Protein AF-A0AAW5MYD3-F1 (afdb_monomer_lite)

Sequence (81 aa):
NPVTKVADKCDFCAESRLAKGFPPICVSACPEHALIFGREDSPEIQAWLQDNKYYQYQLPGAGKPHLYRRFGQHLIKKENV

Structure (mmCIF, N/CA/C/O backbone):
data_AF-A0AAW5MYD3-F1
#
_entry.id   AF-A0AAW5MYD3-F1
#
loop_
_atom_site.group_PDB
_atom_site.id
_atom_site.type_symbol
_atom_site.label_atom_id
_atom_site.label_alt_id
_atom_site.label_comp_id
_atom_site.label_asym_id
_atom_site.label_entity_id
_atom_site.label_seq_id
_atom_site.pdbx_PDB_ins_code
_atom_site.Cartn_x
_atom_site.Cartn_y
_atom_site.Cartn_z
_atom_site.occupancy
_atom_site.B_iso_or_equiv
_atom_site.auth_seq_id
_atom_site.auth_comp_id
_atom_site.auth_asym_id
_atom_site.auth_atom_id
_atom_site.pdbx_PDB_model_num
ATOM 1 N N . ASN A 1 1 ? 2.880 -1.085 -20.622 1.00 84.94 1 ASN A N 1
ATOM 2 C CA . ASN A 1 1 ? 4.061 -0.467 -21.269 1.00 84.94 1 ASN A CA 1
ATOM 3 C C . ASN A 1 1 ? 4.075 -0.667 -22.804 1.00 84.94 1 ASN A C 1
ATOM 5 O O . ASN A 1 1 ? 4.091 -1.815 -23.236 1.00 84.94 1 ASN A O 1
ATOM 9 N N . PRO A 1 2 ? 4.060 0.393 -23.647 1.00 89.38 2 PRO A N 1
ATOM 10 C CA . PRO A 1 2 ? 4.030 0.262 -25.117 1.00 89.38 2 PRO A CA 1
ATOM 11 C C . PRO A 1 2 ? 5.329 -0.279 -25.743 1.00 89.38 2 PRO A C 1
ATOM 13 O O . PRO A 1 2 ? 5.293 -0.796 -26.856 1.00 89.38 2 PRO A O 1
ATOM 16 N N . VAL A 1 3 ? 6.460 -0.196 -25.034 1.00 95.69 3 VAL A N 1
ATOM 17 C CA . VAL A 1 3 ? 7.759 -0.715 -25.489 1.00 95.69 3 VAL A CA 1
ATOM 18 C C . VAL A 1 3 ? 7.876 -2.203 -25.176 1.00 95.69 3 VAL A C 1
ATOM 20 O O . VAL A 1 3 ? 8.101 -3.011 -26.071 1.00 95.69 3 VAL A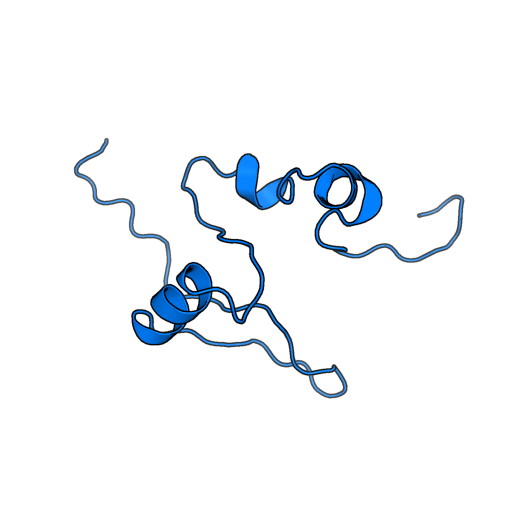 O 1
ATOM 23 N N . THR A 1 4 ? 7.683 -2.585 -23.911 1.00 94.56 4 THR A N 1
ATOM 24 C CA . THR A 1 4 ? 7.837 -3.986 -23.482 1.00 94.56 4 THR A CA 1
ATOM 25 C C . THR A 1 4 ? 6.612 -4.840 -23.796 1.00 94.56 4 THR A C 1
ATOM 27 O O . THR A 1 4 ? 6.693 -6.062 -23.740 1.00 94.56 4 THR A O 1
ATOM 30 N N . LYS A 1 5 ? 5.469 -4.211 -24.113 1.00 95.25 5 LYS A N 1
ATOM 31 C CA . LYS A 1 5 ? 4.157 -4.858 -24.299 1.00 95.25 5 LYS A CA 1
ATOM 32 C C . LYS A 1 5 ? 3.694 -5.674 -23.085 1.00 95.25 5 LYS A C 1
ATOM 34 O O . LYS A 1 5 ? 2.794 -6.499 -23.201 1.00 95.25 5 LYS A O 1
ATOM 39 N N . VAL A 1 6 ? 4.273 -5.413 -21.914 1.00 95.06 6 VAL A N 1
ATOM 40 C CA . VAL A 1 6 ? 3.861 -6.003 -20.640 1.00 95.06 6 VAL A CA 1
ATOM 41 C C . VAL A 1 6 ? 2.848 -5.077 -19.970 1.00 95.06 6 VAL A C 1
ATOM 43 O O . VAL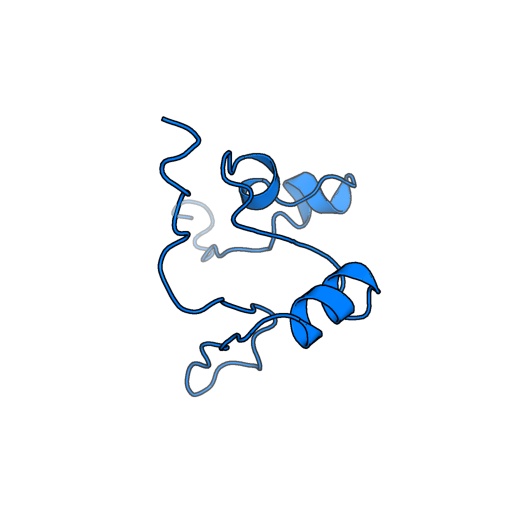 A 1 6 ? 2.976 -3.847 -20.023 1.00 95.06 6 VAL A O 1
ATOM 46 N N . ALA A 1 7 ? 1.805 -5.669 -19.391 1.00 94.00 7 ALA A N 1
ATOM 47 C CA . ALA A 1 7 ? 0.830 -4.950 -18.586 1.00 94.00 7 ALA A CA 1
ATOM 48 C C . ALA A 1 7 ? 1.415 -4.660 -17.201 1.00 94.00 7 ALA A C 1
ATOM 50 O O . ALA A 1 7 ? 1.950 -5.555 -16.549 1.00 94.00 7 ALA A O 1
ATOM 51 N N . ASP A 1 8 ? 1.268 -3.420 -16.750 1.00 91.69 8 ASP A N 1
ATOM 52 C CA . ASP A 1 8 ? 1.739 -2.980 -15.443 1.00 91.69 8 ASP A CA 1
ATOM 53 C C . ASP A 1 8 ? 0.552 -2.869 -14.483 1.00 91.69 8 ASP A C 1
ATOM 55 O O . ASP A 1 8 ? -0.576 -2.565 -14.879 1.00 91.69 8 ASP A O 1
ATOM 59 N N . LYS A 1 9 ? 0.808 -3.107 -13.200 1.00 92.25 9 LYS A N 1
ATOM 60 C CA . LYS A 1 9 ? -0.160 -2.908 -12.120 1.00 92.25 9 LYS A CA 1
ATOM 61 C C . LYS A 1 9 ? 0.566 -2.444 -10.867 1.00 92.25 9 LYS A C 1
ATOM 63 O O . LYS A 1 9 ? 1.787 -2.534 -10.787 1.00 92.25 9 LYS A O 1
ATOM 68 N N . CYS A 1 10 ? -0.197 -2.034 -9.858 1.00 95.25 10 CYS A N 1
ATOM 69 C CA . CYS A 1 10 ? 0.361 -1.847 -8.525 1.00 95.25 10 CYS A CA 1
ATOM 70 C C . CYS A 1 10 ? 1.072 -3.132 -8.057 1.00 95.25 10 CYS A C 1
ATOM 72 O O . CYS A 1 10 ? 0.518 -4.239 -8.101 1.00 95.25 10 CYS A O 1
ATOM 74 N N . ASP A 1 11 ? 2.310 -2.961 -7.619 1.00 95.56 11 ASP A N 1
ATOM 75 C CA . ASP A 1 11 ? 3.214 -3.978 -7.087 1.00 95.56 11 ASP A CA 1
ATOM 76 C C . ASP A 1 11 ? 3.657 -3.638 -5.653 1.00 95.56 11 ASP A C 1
ATOM 78 O O . ASP A 1 11 ? 4.626 -4.196 -5.152 1.00 95.56 11 ASP A O 1
ATOM 82 N N . PHE A 1 12 ? 2.976 -2.683 -5.009 1.00 96.69 12 PHE A N 1
ATOM 83 C CA . PHE A 1 12 ? 3.373 -2.090 -3.730 1.00 96.69 12 PHE A CA 1
ATOM 84 C C . PHE A 1 12 ? 4.783 -1.483 -3.728 1.00 96.69 12 PHE A C 1
ATOM 86 O O . PHE A 1 12 ? 5.407 -1.372 -2.680 1.00 96.69 12 PHE A O 1
ATOM 93 N N . CYS A 1 13 ? 5.274 -1.030 -4.884 1.00 97.31 13 CYS A N 1
ATOM 94 C CA . CYS A 1 13 ? 6.632 -0.516 -5.045 1.00 97.31 13 CYS A CA 1
ATOM 95 C C . CYS A 1 13 ? 7.706 -1.550 -4.663 1.00 97.31 13 CYS A C 1
ATOM 97 O O . CYS A 1 13 ? 8.718 -1.173 -4.062 1.00 97.31 13 CYS A O 1
ATOM 99 N N . ALA A 1 14 ? 7.477 -2.826 -5.000 1.00 97.25 14 ALA A N 1
ATOM 100 C CA . ALA A 1 14 ? 8.325 -3.963 -4.640 1.00 97.25 14 ALA A CA 1
ATOM 101 C C . ALA A 1 14 ? 9.815 -3.684 -4.887 1.00 97.25 14 ALA A C 1
ATOM 103 O O . ALA A 1 14 ? 10.601 -3.630 -3.944 1.00 97.25 14 ALA A O 1
ATOM 104 N N . GLU A 1 15 ? 10.188 -3.402 -6.134 1.00 96.31 15 GLU A N 1
ATOM 105 C CA . GLU A 1 15 ? 11.594 -3.216 -6.517 1.00 96.31 15 GLU A CA 1
ATOM 106 C C . GLU A 1 15 ? 12.105 -1.797 -6.240 1.00 96.31 15 GLU A C 1
ATOM 108 O O . GLU A 1 15 ? 13.253 -1.567 -5.853 1.00 96.31 15 GLU A O 1
ATOM 113 N N . SER A 1 16 ? 11.248 -0.798 -6.453 1.00 96.62 16 SER A N 1
ATOM 114 C CA . SER A 1 16 ? 11.675 0.601 -6.430 1.00 96.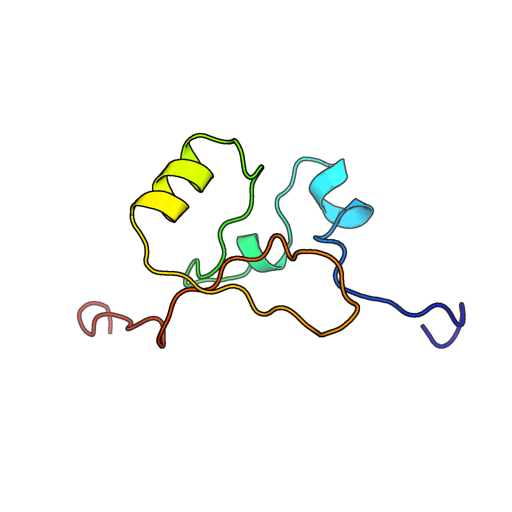62 16 SER A CA 1
ATOM 115 C C . SER A 1 16 ? 11.897 1.137 -5.015 1.00 96.62 16 SER A C 1
ATOM 117 O O . SER A 1 16 ? 12.782 1.985 -4.831 1.00 96.62 16 SER A O 1
ATOM 119 N N . ARG A 1 17 ? 11.119 0.653 -4.031 1.00 97.88 17 ARG A N 1
ATOM 120 C CA . ARG A 1 17 ? 11.113 1.158 -2.648 1.00 97.88 17 ARG A CA 1
ATOM 121 C C . ARG A 1 17 ? 11.209 0.063 -1.590 1.00 97.88 17 ARG A C 1
ATOM 123 O O . ARG A 1 17 ? 12.122 0.140 -0.769 1.00 97.88 17 ARG A O 1
ATOM 130 N N . LEU A 1 18 ? 10.334 -0.946 -1.622 1.00 97.06 18 LEU A N 1
ATOM 131 C CA . LEU A 1 18 ? 10.274 -1.967 -0.567 1.00 97.06 18 LEU A CA 1
ATOM 132 C C . LEU A 1 18 ? 11.578 -2.757 -0.453 1.00 97.06 18 LEU A C 1
ATOM 134 O O . LEU A 1 18 ? 12.088 -2.918 0.652 1.00 97.06 18 LEU A O 1
ATOM 138 N N . ALA A 1 19 ? 12.177 -3.155 -1.580 1.00 97.44 19 ALA A N 1
ATOM 139 C CA . ALA A 1 19 ? 13.469 -3.846 -1.612 1.00 97.44 19 ALA A CA 1
ATOM 140 C C . ALA A 1 19 ? 14.618 -3.037 -0.975 1.00 97.44 19 ALA A C 1
ATOM 142 O O . ALA A 1 19 ? 15.639 -3.597 -0.590 1.00 97.44 19 ALA A O 1
ATOM 143 N N . LYS A 1 20 ? 14.451 -1.717 -0.840 1.00 97.75 20 LYS A N 1
ATOM 144 C CA . LYS A 1 20 ? 15.417 -0.795 -0.223 1.00 97.75 20 LYS A CA 1
ATOM 145 C C . LYS A 1 20 ? 15.040 -0.416 1.214 1.00 97.75 20 LYS A C 1
ATOM 147 O O . LYS A 1 20 ? 15.656 0.478 1.783 1.00 97.75 20 LYS A O 1
ATOM 152 N N . GLY A 1 21 ? 14.008 -1.044 1.779 1.00 96.62 21 GLY A N 1
ATOM 153 C CA . GLY A 1 21 ? 13.513 -0.763 3.127 1.00 96.62 21 GLY A CA 1
ATOM 154 C C . GLY A 1 21 ? 12.640 0.489 3.241 1.00 96.62 21 GLY A C 1
ATOM 155 O O . GLY A 1 21 ? 12.317 0.899 4.353 1.00 96.62 21 GLY A O 1
ATOM 156 N N . PHE A 1 22 ? 12.235 1.104 2.125 1.00 97.38 22 PHE A N 1
ATOM 157 C CA . PHE A 1 22 ? 11.305 2.232 2.154 1.00 97.38 22 PHE A CA 1
ATOM 158 C C . PHE A 1 22 ? 9.861 1.756 1.974 1.00 97.38 22 PHE A C 1
ATOM 160 O O . PHE A 1 22 ? 9.620 0.876 1.147 1.00 97.38 22 PHE A O 1
ATOM 167 N N . PRO A 1 23 ? 8.880 2.380 2.646 1.00 96.69 23 PRO A N 1
ATOM 168 C CA . PRO A 1 23 ? 7.470 2.107 2.388 1.00 96.69 23 PRO A CA 1
ATOM 169 C C . PRO A 1 23 ? 7.061 2.477 0.945 1.00 96.69 23 PRO A C 1
ATOM 171 O O . PRO A 1 23 ? 7.774 3.229 0.259 1.00 96.69 23 PRO A O 1
ATOM 174 N N . PRO A 1 24 ? 5.903 1.976 0.468 1.00 98.31 24 PRO A N 1
ATOM 175 C CA . PRO A 1 24 ? 5.376 2.318 -0.849 1.00 98.31 24 PRO A CA 1
ATOM 176 C C . PRO A 1 24 ? 5.167 3.826 -1.002 1.00 98.31 24 PRO A C 1
ATOM 178 O O . PRO A 1 24 ? 4.773 4.511 -0.058 1.00 98.31 24 PRO A O 1
ATOM 181 N N . ILE A 1 25 ? 5.378 4.356 -2.210 1.00 97.94 25 ILE A N 1
ATOM 182 C CA . ILE A 1 25 ? 5.362 5.812 -2.419 1.00 97.94 25 ILE A CA 1
ATOM 183 C C . ILE A 1 25 ? 4.015 6.446 -2.067 1.00 97.94 25 ILE A C 1
ATOM 185 O O . ILE A 1 25 ? 3.987 7.527 -1.496 1.00 97.94 25 ILE A O 1
ATOM 189 N N . CYS A 1 26 ? 2.901 5.768 -2.350 1.00 97.38 26 CYS A N 1
ATOM 190 C CA . CYS A 1 26 ? 1.567 6.268 -2.026 1.00 97.38 26 CYS A CA 1
ATOM 191 C C . CYS A 1 26 ? 1.320 6.387 -0.514 1.00 97.38 26 CYS A C 1
ATOM 193 O O . CYS A 1 26 ? 0.538 7.240 -0.108 1.00 97.38 26 CYS A O 1
ATOM 195 N N . VAL A 1 27 ? 2.002 5.579 0.307 1.00 97.00 27 VAL A N 1
ATOM 196 C CA . VAL A 1 27 ? 1.943 5.653 1.774 1.00 97.00 27 VAL A CA 1
ATOM 197 C C . VAL A 1 27 ? 2.709 6.878 2.259 1.00 97.00 27 VAL A C 1
ATOM 199 O O . VAL A 1 27 ? 2.164 7.679 3.007 1.00 97.00 27 VAL A O 1
ATOM 202 N N . SER A 1 28 ? 3.940 7.080 1.779 1.00 96.25 28 SER A N 1
ATOM 203 C CA . SER A 1 28 ? 4.758 8.237 2.178 1.00 96.25 28 SER A CA 1
ATOM 204 C C . SER A 1 28 ? 4.266 9.572 1.629 1.00 96.25 28 SER A C 1
ATOM 206 O O . SER A 1 28 ? 4.475 10.600 2.258 1.00 96.25 28 SER A O 1
ATOM 208 N N . ALA A 1 29 ? 3.679 9.581 0.434 1.00 97.25 29 ALA A N 1
ATOM 209 C CA . ALA A 1 29 ? 3.302 10.813 -0.249 1.00 97.25 29 ALA A CA 1
ATOM 210 C C . ALA A 1 29 ? 1.941 11.365 0.197 1.00 97.25 29 ALA A C 1
ATOM 212 O O . ALA A 1 29 ? 1.606 12.486 -0.174 1.00 97.25 29 ALA A O 1
ATOM 213 N N . CYS A 1 30 ? 1.132 10.591 0.929 1.00 94.12 30 CYS A N 1
ATOM 214 C CA . CYS A 1 30 ? -0.206 11.017 1.323 1.00 94.12 30 CYS A CA 1
ATOM 215 C C . CYS A 1 30 ? -0.138 11.977 2.525 1.00 94.12 30 CYS A C 1
ATOM 217 O O . CYS A 1 30 ? 0.158 11.518 3.627 1.00 94.12 30 CYS A O 1
ATOM 219 N N . PRO A 1 31 ? -0.467 13.274 2.365 1.00 92.94 31 PRO A N 1
ATOM 220 C CA . PRO A 1 31 ? -0.395 14.236 3.468 1.00 92.94 31 PRO A CA 1
ATOM 221 C C . PRO A 1 31 ? -1.413 13.938 4.579 1.00 92.94 31 PRO A C 1
ATOM 223 O O . PRO A 1 31 ? -1.154 14.189 5.751 1.00 92.94 31 PRO A O 1
ATOM 226 N N . GLU A 1 32 ? -2.549 13.338 4.218 1.00 92.81 32 GLU A N 1
ATOM 227 C CA . GLU A 1 32 ? -3.622 12.958 5.146 1.00 92.81 32 GLU A CA 1
ATOM 228 C C . GLU A 1 32 ? -3.402 11.583 5.793 1.00 92.81 32 GLU A C 1
ATOM 230 O O . GLU A 1 32 ? -4.264 11.107 6.530 1.00 92.81 32 GLU A O 1
ATOM 235 N N . HIS A 1 33 ? -2.282 10.912 5.497 1.00 89.81 33 HIS A N 1
ATOM 236 C CA . HIS A 1 33 ? -1.953 9.590 6.042 1.00 89.81 33 HIS A CA 1
ATOM 237 C C . HIS A 1 33 ? -3.082 8.559 5.843 1.00 89.81 33 HIS A C 1
ATOM 239 O O . HIS A 1 33 ? -3.388 7.743 6.711 1.00 89.81 33 HIS A O 1
ATOM 245 N N . ALA A 1 34 ? -3.725 8.597 4.672 1.00 91.94 34 ALA A N 1
ATOM 246 C CA . ALA A 1 34 ? -4.882 7.757 4.361 1.00 91.94 34 ALA A CA 1
ATOM 247 C C . ALA A 1 34 ? -4.543 6.262 4.223 1.00 91.94 34 ALA A C 1
ATOM 249 O O . ALA A 1 34 ? -5.436 5.415 4.266 1.00 91.94 34 ALA A O 1
ATOM 250 N N . LEU A 1 35 ? -3.266 5.936 4.012 1.00 94.75 35 LEU A N 1
ATOM 251 C CA . LEU A 1 35 ? -2.788 4.583 3.767 1.00 94.75 35 LEU A CA 1
ATOM 252 C C . LEU A 1 35 ? -1.817 4.165 4.867 1.00 94.75 35 LEU A C 1
ATOM 254 O O . LEU A 1 35 ? -0.883 4.894 5.185 1.00 94.75 35 LEU A O 1
ATOM 258 N N . ILE A 1 36 ? -2.008 2.950 5.371 1.00 95.00 36 ILE A N 1
ATOM 259 C CA . ILE A 1 36 ? -1.064 2.243 6.236 1.00 95.00 36 ILE A CA 1
ATOM 260 C C . ILE A 1 36 ? -0.637 0.989 5.474 1.00 95.00 36 ILE A C 1
ATOM 262 O O . ILE A 1 36 ? -1.458 0.348 4.812 1.00 95.00 36 ILE A O 1
ATOM 266 N N . PHE A 1 37 ? 0.649 0.656 5.522 1.00 97.00 37 PHE A N 1
ATOM 267 C CA . PHE A 1 37 ? 1.197 -0.512 4.843 1.00 97.00 37 PHE A CA 1
ATOM 268 C C . PHE A 1 37 ? 2.124 -1.279 5.772 1.00 97.00 37 PHE A C 1
ATOM 270 O O . PHE A 1 37 ? 3.011 -0.698 6.390 1.00 97.00 37 PHE A O 1
ATOM 277 N N . GLY A 1 38 ? 1.950 -2.595 5.820 1.00 96.25 38 GLY A N 1
ATOM 278 C CA . GLY A 1 38 ? 2.756 -3.474 6.644 1.00 96.25 38 GLY A CA 1
ATOM 279 C C . GLY A 1 38 ? 2.393 -4.931 6.416 1.00 96.25 38 GLY A C 1
ATOM 280 O O . GLY A 1 38 ? 1.493 -5.257 5.638 1.00 96.25 38 GLY A O 1
ATOM 281 N N . ARG A 1 39 ? 3.109 -5.818 7.107 1.00 96.62 39 ARG A N 1
ATOM 282 C CA . ARG A 1 39 ? 2.722 -7.224 7.160 1.00 96.62 39 ARG A CA 1
ATOM 283 C C . ARG A 1 39 ? 1.385 -7.370 7.873 1.00 96.62 39 ARG A C 1
ATOM 285 O O . ARG A 1 39 ? 1.178 -6.769 8.918 1.00 96.62 39 ARG A O 1
ATOM 292 N N . GLU A 1 40 ? 0.518 -8.214 7.331 1.00 96.38 40 GLU A N 1
ATOM 293 C CA . GLU A 1 40 ? -0.815 -8.434 7.888 1.00 96.38 40 GLU A CA 1
ATOM 294 C C . GLU A 1 40 ? -0.780 -8.976 9.320 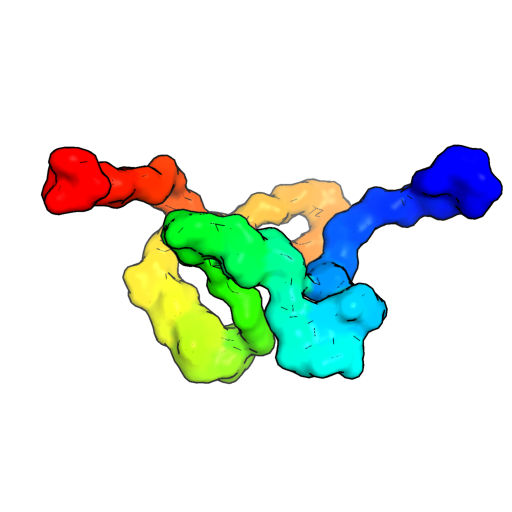1.00 96.38 40 GLU A C 1
ATOM 296 O O . GLU A 1 40 ? -1.616 -8.593 10.125 1.00 96.38 40 GLU A O 1
ATOM 301 N N . ASP A 1 41 ? 0.200 -9.813 9.658 1.00 97.00 41 ASP A N 1
ATOM 302 C CA . ASP A 1 41 ? 0.392 -10.382 10.997 1.00 97.00 41 ASP A CA 1
ATOM 303 C C . ASP A 1 41 ? 1.139 -9.458 11.972 1.00 97.00 41 ASP A C 1
ATOM 305 O O . ASP A 1 41 ? 1.392 -9.850 13.112 1.00 97.00 41 ASP A O 1
ATOM 309 N N . SER A 1 42 ? 1.499 -8.237 11.561 1.00 97.94 42 SER A N 1
ATOM 310 C CA . SER A 1 42 ? 2.153 -7.301 12.472 1.00 97.94 42 SER A CA 1
ATOM 311 C C . SER A 1 42 ? 1.169 -6.807 13.543 1.00 97.94 42 SER A C 1
ATOM 313 O O . SER A 1 42 ? -0.019 -6.627 13.252 1.00 97.94 42 SER A O 1
ATOM 315 N N . PRO A 1 43 ? 1.640 -6.521 14.773 1.00 98.00 43 PRO A N 1
ATOM 316 C CA . PRO A 1 43 ? 0.780 -5.985 15.827 1.00 98.00 43 PRO A CA 1
ATOM 317 C C . PRO A 1 43 ? 0.054 -4.695 15.425 1.00 98.00 43 PRO A C 1
ATOM 319 O O . PRO A 1 43 ? -1.107 -4.516 15.773 1.00 98.00 43 PRO A O 1
ATOM 322 N N . GLU A 1 44 ? 0.713 -3.823 14.657 1.00 96.12 44 GLU A N 1
ATOM 323 C CA . GLU A 1 44 ? 0.143 -2.561 14.169 1.00 96.12 44 GLU A CA 1
ATOM 324 C C . GLU A 1 44 ? -1.047 -2.791 13.227 1.00 96.12 44 GLU A C 1
ATOM 326 O O . GLU A 1 44 ? -2.113 -2.202 13.410 1.00 96.12 44 GLU A O 1
ATOM 331 N N . ILE A 1 45 ? -0.889 -3.679 12.239 1.00 97.19 45 ILE A N 1
ATOM 332 C CA . ILE A 1 45 ? -1.945 -3.957 11.261 1.00 97.19 45 ILE A CA 1
ATOM 333 C C . ILE A 1 45 ? -3.082 -4.739 11.918 1.00 97.19 45 ILE A C 1
ATOM 335 O O . ILE A 1 45 ? -4.247 -4.421 11.690 1.00 97.19 45 ILE A O 1
ATOM 339 N N . GLN A 1 46 ? -2.766 -5.711 12.779 1.00 98.00 46 GLN A N 1
ATOM 340 C CA . GLN A 1 46 ? -3.778 -6.447 13.535 1.00 98.00 46 GLN A CA 1
ATOM 341 C C . GLN A 1 46 ? -4.596 -5.520 14.438 1.00 98.00 46 GLN A C 1
ATOM 343 O O . GLN A 1 46 ? -5.821 -5.593 14.402 1.00 98.00 46 GLN A O 1
ATOM 348 N N . ALA A 1 47 ? -3.957 -4.607 15.177 1.00 97.06 47 ALA A N 1
ATOM 349 C CA . ALA A 1 47 ? -4.667 -3.618 15.989 1.00 97.06 47 ALA A CA 1
ATOM 350 C C . ALA A 1 47 ? -5.613 -2.765 15.130 1.00 97.06 47 ALA A C 1
ATOM 352 O O . ALA A 1 47 ? -6.801 -2.663 15.430 1.00 97.06 47 ALA A O 1
ATOM 353 N N . TRP A 1 48 ? -5.133 -2.249 13.991 1.00 94.75 48 TRP A N 1
ATOM 354 C CA . TRP A 1 48 ? -5.975 -1.468 13.084 1.00 94.75 48 TRP A CA 1
ATOM 355 C C . TRP A 1 48 ? -7.186 -2.265 12.575 1.00 94.75 48 TRP A C 1
ATOM 357 O O . TRP A 1 48 ? -8.294 -1.729 12.527 1.00 94.75 48 TRP A O 1
ATOM 367 N N . LEU A 1 49 ? -7.002 -3.540 12.215 1.00 95.62 49 LEU A N 1
ATOM 368 C CA . LEU A 1 49 ? -8.081 -4.404 11.728 1.00 95.62 49 LEU A CA 1
ATOM 369 C C . LEU A 1 49 ? -9.116 -4.740 12.808 1.00 95.62 49 LEU A C 1
ATOM 371 O O . LEU A 1 49 ? -10.290 -4.881 12.474 1.00 95.62 49 LEU A O 1
ATOM 375 N N . GLN A 1 50 ? -8.709 -4.861 14.074 1.00 96.38 50 GLN A N 1
ATOM 376 C CA . GLN A 1 50 ? -9.639 -5.094 15.185 1.00 96.38 50 GLN A CA 1
ATOM 377 C C . GLN A 1 50 ? -10.422 -3.827 15.553 1.00 96.38 50 GLN A C 1
ATOM 379 O O . GLN A 1 50 ? -11.620 -3.897 15.828 1.00 96.38 50 GLN A O 1
ATOM 384 N N . ASP A 1 51 ? -9.772 -2.664 15.495 1.00 94.94 51 ASP A N 1
ATOM 385 C CA . ASP A 1 51 ? -10.359 -1.397 15.943 1.00 94.94 51 ASP A CA 1
ATOM 386 C C . ASP A 1 51 ? -11.269 -0.733 14.895 1.00 94.94 51 ASP A C 1
ATOM 388 O O . ASP A 1 51 ? -12.060 0.158 15.218 1.00 94.94 51 ASP A O 1
ATOM 392 N N . ASN A 1 52 ? -11.179 -1.135 13.622 1.00 91.56 52 ASN A N 1
ATOM 393 C CA . ASN A 1 52 ? -11.864 -0.457 12.523 1.00 91.56 52 ASN A CA 1
ATOM 394 C C . ASN A 1 52 ? -12.859 -1.358 11.790 1.00 91.56 52 ASN A C 1
ATOM 396 O O . ASN A 1 52 ? -12.576 -2.492 11.419 1.00 91.56 52 ASN A O 1
ATOM 400 N N . LYS A 1 53 ? -14.018 -0.786 11.438 1.00 92.31 53 LYS A N 1
ATOM 401 C CA . LYS A 1 53 ? -14.912 -1.394 10.445 1.00 92.31 53 LYS A CA 1
ATOM 402 C C . LYS A 1 53 ? -14.318 -1.216 9.050 1.00 92.31 53 LYS A C 1
ATOM 404 O O . LYS A 1 53 ? -14.152 -0.083 8.586 1.00 92.31 53 LYS A O 1
ATOM 409 N N . TYR A 1 54 ? -14.072 -2.328 8.367 1.00 93.44 54 TYR A N 1
ATOM 410 C CA . TYR A 1 54 ? -13.538 -2.342 7.011 1.00 93.44 54 TYR A CA 1
ATOM 411 C C . TYR A 1 54 ? -14.346 -3.245 6.079 1.00 93.44 54 TYR A C 1
ATOM 413 O O . TYR A 1 54 ? -15.138 -4.082 6.510 1.00 93.44 54 TYR A O 1
ATOM 421 N N . TYR A 1 55 ? -14.112 -3.086 4.782 1.00 91.81 55 TYR A N 1
ATOM 422 C CA . TYR A 1 55 ? -14.529 -4.030 3.757 1.00 91.81 55 TYR A CA 1
ATOM 423 C C . TYR A 1 55 ? -13.365 -4.365 2.831 1.00 91.81 55 TYR A C 1
ATOM 425 O O . TYR A 1 55 ? -12.391 -3.616 2.707 1.00 91.81 55 TYR A O 1
ATOM 433 N N . GLN A 1 56 ? -13.491 -5.502 2.157 1.00 92.69 56 GLN A N 1
ATOM 434 C CA . GLN A 1 56 ? -12.590 -5.918 1.096 1.00 92.69 56 GLN A CA 1
ATOM 435 C C . GLN A 1 56 ? -13.384 -6.030 -0.200 1.00 92.69 56 GLN A C 1
ATOM 437 O O . GLN A 1 56 ? -14.457 -6.630 -0.233 1.00 92.69 56 GLN A O 1
ATOM 442 N N . TYR A 1 57 ? -12.867 -5.435 -1.271 1.00 89.00 57 TYR A N 1
ATOM 443 C CA . TYR A 1 57 ? -13.481 -5.557 -2.587 1.00 89.00 57 TYR A CA 1
ATOM 444 C C . TYR A 1 57 ? -12.931 -6.799 -3.292 1.00 89.00 57 TYR A C 1
ATOM 446 O O . TYR A 1 57 ? -11.777 -6.809 -3.718 1.00 89.00 57 TYR A O 1
ATOM 454 N N . GLN A 1 58 ? -13.755 -7.842 -3.383 1.00 88.81 58 GLN A N 1
ATOM 455 C CA . GLN A 1 58 ? -13.423 -9.103 -4.038 1.00 88.81 58 GLN A CA 1
ATOM 456 C C . GLN A 1 58 ? -14.045 -9.143 -5.433 1.00 88.81 58 GLN A C 1
ATOM 458 O O . GLN A 1 58 ? -15.266 -9.114 -5.576 1.00 88.81 58 GLN A O 1
ATOM 463 N N . LEU A 1 59 ? -13.205 -9.264 -6.460 1.00 89.12 59 LEU A N 1
ATOM 464 C CA . LEU A 1 59 ? -13.672 -9.515 -7.820 1.00 89.12 59 LEU A CA 1
ATOM 465 C C . LEU A 1 59 ? -13.921 -11.017 -8.038 1.00 89.12 59 LEU A C 1
ATOM 467 O O . LEU A 1 59 ? -13.121 -11.831 -7.557 1.00 89.12 59 LEU A O 1
ATOM 471 N N . PRO A 1 60 ? -14.980 -11.403 -8.777 1.00 92.25 60 PRO A N 1
ATOM 472 C CA . PRO A 1 60 ? -15.175 -12.787 -9.196 1.00 92.25 60 PRO A CA 1
ATOM 473 C C . PRO A 1 60 ? -13.961 -13.303 -9.977 1.00 92.25 60 PRO A C 1
ATOM 475 O O . PRO A 1 60 ? -13.456 -12.621 -10.865 1.00 92.25 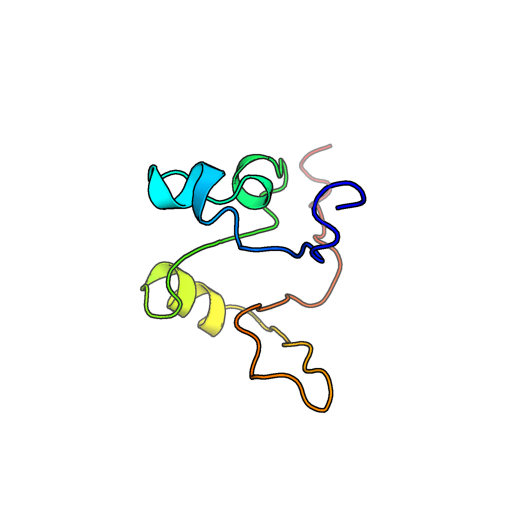60 PRO A O 1
ATOM 478 N N . GLY A 1 61 ? -13.477 -14.497 -9.632 1.00 91.75 61 GLY A N 1
ATOM 479 C CA . GLY A 1 61 ? -12.313 -15.113 -10.284 1.00 91.75 61 GLY A CA 1
ATOM 480 C C . GLY A 1 61 ? -10.947 -14.538 -9.881 1.00 91.75 61 GLY A C 1
ATOM 481 O O . GLY A 1 61 ? -9.930 -15.026 -10.365 1.00 91.75 61 GLY A O 1
ATOM 482 N N . ALA A 1 62 ? -10.893 -13.541 -8.992 1.00 90.00 62 ALA A N 1
ATOM 483 C CA . ALA A 1 62 ? -9.643 -13.051 -8.412 1.00 90.00 62 ALA A CA 1
ATOM 484 C C . ALA A 1 62 ? -9.330 -13.753 -7.079 1.00 90.00 62 ALA A C 1
ATOM 486 O O . ALA A 1 62 ? -10.231 -14.210 -6.376 1.00 90.00 62 ALA A O 1
ATOM 487 N N . GLY A 1 63 ? -8.049 -13.801 -6.704 1.00 91.31 63 GLY A N 1
ATOM 488 C CA . GLY A 1 63 ? -7.637 -14.250 -5.372 1.00 91.31 63 GLY A CA 1
ATOM 489 C C . GLY A 1 63 ? -8.141 -13.322 -4.260 1.00 91.31 63 GLY A C 1
ATOM 490 O O . GLY A 1 63 ? -8.572 -12.196 -4.530 1.00 91.31 63 GLY A O 1
ATOM 491 N N . LYS A 1 64 ? -8.067 -13.794 -3.009 1.00 92.94 64 LYS A N 1
ATOM 492 C CA . LYS A 1 64 ? -8.421 -12.989 -1.834 1.00 92.94 64 LYS A CA 1
ATOM 493 C C . LYS A 1 64 ? -7.526 -11.741 -1.777 1.00 92.94 64 LYS A C 1
ATOM 495 O O . LYS A 1 64 ? -6.303 -11.888 -1.768 1.00 92.94 64 LYS A O 1
ATOM 500 N N . PRO A 1 65 ? -8.082 -10.517 -1.761 1.00 93.56 65 PRO A N 1
ATOM 501 C CA . PRO A 1 65 ? -7.275 -9.316 -1.656 1.00 93.56 65 PRO A CA 1
ATOM 502 C C . PRO A 1 65 ? -6.705 -9.179 -0.243 1.00 93.56 65 PRO A C 1
ATOM 504 O O . PRO A 1 65 ? -7.346 -9.537 0.741 1.00 93.56 65 PRO A O 1
ATOM 507 N N . HIS A 1 66 ? -5.536 -8.555 -0.150 1.00 94.94 66 HIS A N 1
ATOM 508 C CA . HIS A 1 66 ? -4.935 -8.100 1.108 1.00 94.94 66 HIS A CA 1
ATOM 509 C C . HIS A 1 66 ? -4.919 -6.569 1.131 1.00 94.94 66 HIS A C 1
ATOM 511 O O . HIS A 1 66 ? -3.892 -5.920 1.300 1.00 94.94 66 HIS A O 1
ATOM 517 N N . LEU A 1 67 ? -6.087 -5.991 0.846 1.00 94.38 67 LEU A N 1
ATOM 518 C CA . LEU A 1 67 ? -6.331 -4.555 0.851 1.00 94.38 67 LEU A CA 1
ATOM 519 C C . LEU A 1 67 ? -7.618 -4.292 1.627 1.00 94.38 67 LEU A C 1
ATOM 521 O O . LEU A 1 67 ? -8.704 -4.692 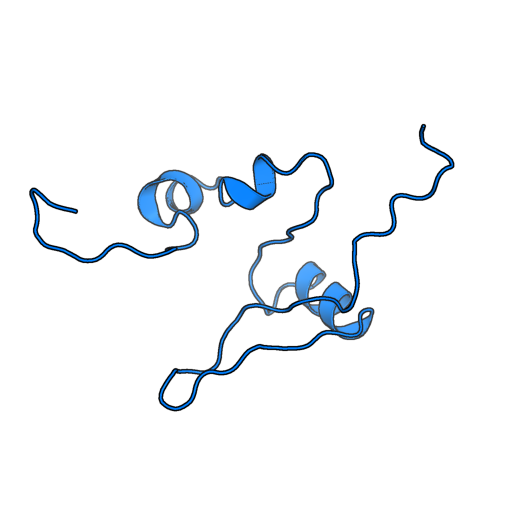1.201 1.00 94.38 67 LEU A O 1
ATOM 525 N N . TYR A 1 68 ? -7.473 -3.621 2.761 1.00 94.94 68 TYR A N 1
ATOM 526 C CA . TYR A 1 68 ? -8.542 -3.341 3.709 1.00 94.94 68 TYR A CA 1
ATOM 527 C C . TYR A 1 68 ? -8.975 -1.885 3.573 1.00 94.94 68 TYR A C 1
ATOM 529 O O . TYR A 1 68 ? -8.143 -0.981 3.595 1.00 94.94 68 TYR A O 1
ATOM 537 N N . ARG A 1 69 ? -10.274 -1.646 3.369 1.00 92.56 69 ARG A N 1
ATOM 538 C CA . ARG A 1 69 ? -10.812 -0.307 3.098 1.00 92.56 69 ARG A CA 1
ATOM 539 C C . ARG A 1 69 ? -11.762 0.112 4.202 1.00 92.56 69 ARG A C 1
ATOM 541 O O . ARG A 1 69 ? -12.673 -0.636 4.543 1.00 92.56 69 ARG A O 1
ATOM 548 N N . ARG A 1 70 ? -11.590 1.323 4.724 1.00 89.19 70 ARG A N 1
ATOM 549 C CA . ARG A 1 70 ? -12.532 1.917 5.675 1.00 89.19 70 ARG A CA 1
ATOM 550 C C . ARG A 1 70 ? -13.762 2.461 4.939 1.00 89.19 70 ARG A C 1
ATOM 552 O O . ARG A 1 70 ? -13.669 2.910 3.797 1.00 89.19 70 ARG A O 1
ATOM 559 N N . PHE A 1 71 ? -14.919 2.409 5.591 1.00 81.06 71 PHE A N 1
ATOM 560 C CA . PHE A 1 71 ? -16.146 3.031 5.090 1.00 81.06 71 PHE A CA 1
ATOM 561 C C . PHE A 1 71 ? -16.120 4.557 5.291 1.00 81.06 71 PHE A C 1
ATOM 563 O O . PHE A 1 71 ? -15.781 5.027 6.377 1.00 81.06 71 PHE A O 1
ATOM 570 N N . GLY A 1 72 ? -16.553 5.311 4.274 1.00 69.62 72 GLY A N 1
ATOM 571 C CA . GLY A 1 72 ? -16.731 6.770 4.324 1.00 69.62 72 GLY A CA 1
ATOM 572 C C . GLY A 1 72 ? -15.564 7.592 3.756 1.00 69.62 72 GLY A C 1
ATOM 573 O O . GLY A 1 72 ? -14.497 7.064 3.456 1.00 69.62 72 GLY A O 1
ATOM 574 N N . GLN A 1 73 ? -15.786 8.901 3.590 1.00 59.91 73 GLN A N 1
ATOM 575 C CA . GLN A 1 73 ? -14.714 9.879 3.363 1.00 59.91 73 GLN A CA 1
ATOM 576 C C . GLN A 1 73 ? -13.907 10.045 4.661 1.00 59.91 73 GLN A C 1
ATOM 578 O O . GLN A 1 73 ? -14.487 9.998 5.748 1.00 59.91 73 GLN A O 1
ATOM 583 N N . HIS A 1 74 ? -12.590 10.267 4.566 1.00 53.53 74 HIS A N 1
ATOM 584 C CA . HIS A 1 74 ? -11.814 10.785 5.695 1.00 53.53 74 HIS A CA 1
ATOM 585 C C . HIS A 1 74 ? -12.432 12.134 6.083 1.00 53.53 74 HIS A C 1
ATOM 587 O O . HIS A 1 74 ? -12.234 13.131 5.394 1.00 53.53 74 HIS A O 1
ATOM 593 N N . LEU A 1 75 ? -13.261 12.160 7.129 1.00 50.34 75 LEU A N 1
ATOM 594 C CA . LEU A 1 75 ? -13.803 13.405 7.655 1.00 50.34 75 LEU A CA 1
ATOM 595 C C . LEU A 1 75 ? -12.634 14.147 8.305 1.00 50.34 75 LEU A C 1
ATOM 597 O O . LEU A 1 75 ? -12.288 13.868 9.452 1.00 50.34 75 LEU A O 1
ATOM 601 N N . ILE A 1 76 ? -12.005 15.059 7.559 1.00 51.62 76 ILE A N 1
ATOM 602 C CA . ILE A 1 76 ? -11.114 16.063 8.140 1.00 51.62 76 ILE A CA 1
ATOM 603 C C . ILE A 1 76 ? -11.972 16.811 9.160 1.00 51.62 76 ILE A C 1
ATOM 605 O O . ILE A 1 76 ? -12.962 17.458 8.802 1.00 51.62 76 ILE A O 1
ATOM 609 N N . LYS A 1 77 ? -11.659 16.659 10.451 1.00 47.22 77 LYS A N 1
ATOM 610 C CA . LYS A 1 77 ? -12.305 17.465 11.485 1.00 47.22 77 LYS A CA 1
ATOM 611 C C . LYS A 1 77 ? -12.036 18.929 11.138 1.00 47.22 77 LYS A C 1
ATOM 613 O O . LYS A 1 77 ? -10.884 19.309 10.954 1.00 47.22 77 LYS A O 1
ATOM 618 N N . LYS A 1 78 ? -13.094 19.744 11.072 1.00 49.34 78 LYS A N 1
ATOM 619 C CA . LYS A 1 78 ? -13.037 21.193 10.781 1.00 49.34 78 LYS A CA 1
ATOM 620 C C . LYS A 1 78 ? -12.163 22.004 11.752 1.00 49.34 78 LYS A C 1
ATOM 622 O O . LYS A 1 78 ? -12.015 23.197 11.566 1.00 49.34 78 LYS A O 1
ATOM 627 N N . GLU A 1 79 ? -11.610 21.368 12.776 1.00 49.91 79 GLU A N 1
ATOM 628 C CA . GLU A 1 79 ? -10.721 21.963 13.773 1.00 49.91 79 GLU A CA 1
ATOM 629 C C . GLU A 1 79 ? -9.331 22.317 13.201 1.00 49.91 79 GLU A C 1
ATOM 631 O O . GLU A 1 79 ? -8.584 23.028 13.861 1.00 49.91 79 GLU A O 1
ATOM 636 N N . ASN A 1 80 ? -8.998 21.858 11.985 1.00 47.53 80 ASN A N 1
ATOM 637 C CA . ASN A 1 80 ? -7.702 22.091 11.331 1.00 47.53 80 ASN A CA 1
ATOM 638 C C . ASN A 1 80 ? -7.797 22.888 10.009 1.00 47.53 80 ASN A C 1
ATOM 640 O O . ASN A 1 80 ? -6.953 22.709 9.129 1.00 47.53 80 ASN A O 1
ATOM 644 N N . VAL A 1 81 ? -8.816 23.746 9.855 1.00 43.62 81 VAL A N 1
ATOM 645 C CA . VAL A 1 81 ? -8.855 24.821 8.839 1.00 43.62 81 VAL A CA 1
ATOM 646 C C . VAL A 1 81 ? -9.007 26.160 9.539 1.00 43.62 81 VAL A C 1
ATOM 648 O O . VAL A 1 81 ? -9.912 26.253 10.398 1.00 43.62 81 VAL A O 1
#

Radius of gyration: 15.81 Å; chains: 1; bounding box: 32×40×42 Å

Foldseek 3Di:
DVVVPDDDDDPQCVPNAVVVVHGRPCCVVDPLNQDDDDDCPDPVNVVVVVVADWDDDDDPPDDGDPDTHGPDDPPPPPPPD

Organism: NCBI:txid1499973

pLDDT: mean 89.18, std 14.41, range [43.62, 98.31]

Secondary structure (DSSP, 8-state):
-TTT-PPP---TTTTTTGGGTPPPHHHHH-TT-------TTSHHHHHHHHHS-EE--PPTTSPPP---EESS-----GGG-

InterPro domains:
  IPR050954 Electron transfer iron-sulfur cluster-binding protein [PTHR43177] (2-75)